Protein AF-A0AAV5TIU7-F1 (afdb_monomer_lite)

InterPro domains:
  IPR008547 Protein of unknown function DUF829, TMEM53 [PF05705] (50-123)

Foldseek 3Di:
DQDPCCCVPNDPVSVVVSVVVVVVVVVVVVVLVVVLVVCVVVPHDSLVRDVLVVQLPPPPPDLEDEEEDECQEPPPHPVVVVVSQCCCVPVVVGHYHYDYHYHAYDPCCCVVPVPSVVVSVVVVD

Structure (mmCIF, N/CA/C/O backbone):
data_AF-A0AAV5TIU7-F1
#
_entry.id   AF-A0AAV5TIU7-F1
#
loop_
_atom_site.group_PDB
_atom_site.id
_atom_site.type_symbol
_atom_site.label_atom_id
_atom_site.label_alt_id
_atom_site.label_comp_id
_atom_site.label_asym_id
_atom_site.label_entity_id
_atom_site.label_seq_id
_atom_site.pdbx_PDB_ins_code
_atom_site.Cartn_x
_atom_site.Cartn_y
_atom_site.Cartn_z
_atom_site.occupancy
_atom_site.B_iso_or_equiv
_atom_site.auth_seq_id
_atom_site.auth_comp_id
_atom_site.auth_asym_id
_atom_site.auth_atom_id
_atom_site.pdbx_PDB_model_num
ATOM 1 N N . MET A 1 1 ? 9.343 10.657 -9.318 1.00 51.00 1 MET A N 1
ATOM 2 C CA . MET A 1 1 ? 10.746 10.190 -9.417 1.00 51.00 1 MET A CA 1
ATOM 3 C C . MET A 1 1 ? 11.566 11.302 -10.056 1.00 51.00 1 MET A C 1
ATOM 5 O O . MET A 1 1 ? 11.369 11.568 -11.230 1.00 51.00 1 MET A O 1
ATOM 9 N N . TYR A 1 2 ? 12.404 12.014 -9.296 1.00 56.94 2 TYR A N 1
ATOM 10 C CA . TYR A 1 2 ? 13.297 13.015 -9.895 1.00 56.94 2 TYR A CA 1
ATOM 11 C C . TYR A 1 2 ? 14.377 12.278 -10.678 1.00 56.94 2 TYR A C 1
ATOM 13 O O . TYR A 1 2 ? 15.025 11.382 -10.131 1.00 56.94 2 TYR A O 1
ATOM 21 N N . CYS A 1 3 ? 14.548 12.608 -11.954 1.00 58.94 3 CYS A N 1
ATOM 22 C CA . CYS A 1 3 ? 15.550 11.947 -12.767 1.00 58.94 3 CYS A CA 1
ATOM 23 C C . CYS A 1 3 ? 16.928 12.394 -12.267 1.00 58.94 3 CYS A C 1
ATOM 25 O O . CYS A 1 3 ? 17.337 13.533 -12.468 1.00 58.94 3 CYS A O 1
ATOM 27 N N . ARG A 1 4 ? 17.659 11.509 -11.578 1.00 58.12 4 ARG A N 1
ATOM 28 C CA . ARG A 1 4 ? 19.022 11.784 -11.085 1.00 58.12 4 ARG A CA 1
ATOM 29 C C . ARG A 1 4 ? 19.933 12.313 -12.205 1.00 58.12 4 ARG A C 1
ATOM 31 O O . ARG A 1 4 ? 20.752 13.194 -11.969 1.00 58.12 4 ARG A O 1
ATOM 38 N N . LYS A 1 5 ? 19.693 11.856 -13.439 1.00 59.66 5 LYS A N 1
ATOM 39 C CA . LYS A 1 5 ? 20.373 12.327 -14.649 1.00 59.66 5 LYS A CA 1
ATOM 40 C C . LYS A 1 5 ? 20.099 13.802 -14.979 1.00 59.66 5 LYS A C 1
ATOM 42 O O . LYS A 1 5 ? 21.009 14.461 -15.455 1.00 59.66 5 LYS A O 1
ATOM 47 N N . GLU A 1 6 ? 18.911 14.342 -14.698 1.00 60.38 6 GLU A N 1
ATOM 48 C CA . GLU A 1 6 ? 18.597 15.767 -14.928 1.00 60.38 6 GLU A CA 1
ATOM 49 C C . GLU A 1 6 ? 19.327 16.687 -13.941 1.00 60.38 6 GLU A C 1
ATOM 51 O O . GLU A 1 6 ? 19.718 17.796 -14.292 1.00 60.38 6 GLU A O 1
ATOM 56 N N . LEU A 1 7 ? 19.565 16.223 -12.711 1.00 61.31 7 LEU A N 1
ATOM 57 C CA . LEU A 1 7 ? 20.339 16.975 -11.719 1.00 61.31 7 LEU A CA 1
ATOM 58 C C . LEU A 1 7 ? 21.845 16.944 -12.011 1.00 61.31 7 LEU A C 1
ATOM 60 O O . LEU A 1 7 ? 22.523 17.950 -11.815 1.00 61.31 7 LEU A O 1
ATOM 64 N N . GLU A 1 8 ? 22.363 15.805 -12.475 1.00 68.94 8 GLU A N 1
ATOM 65 C CA . GLU A 1 8 ? 23.796 15.608 -12.733 1.00 68.94 8 GLU A CA 1
ATOM 66 C C . GLU A 1 8 ? 24.223 16.144 -14.115 1.00 68.94 8 GLU A C 1
ATOM 68 O O . GLU A 1 8 ? 25.251 16.811 -14.220 1.00 68.94 8 GLU A O 1
ATOM 73 N N . TRP A 1 9 ? 23.404 15.950 -15.155 1.00 74.06 9 TRP A N 1
ATOM 74 C CA . TRP A 1 9 ? 23.750 16.239 -16.558 1.00 74.06 9 TRP A CA 1
ATOM 75 C C . TRP A 1 9 ? 22.796 17.216 -17.263 1.00 74.06 9 TRP A C 1
ATOM 77 O O . TRP A 1 9 ? 23.036 17.572 -18.414 1.00 74.06 9 TRP A O 1
ATOM 87 N N . GLY A 1 10 ? 21.720 17.657 -16.604 1.00 75.50 10 GLY A N 1
ATOM 88 C CA . GLY A 1 10 ? 20.772 18.620 -17.170 1.00 75.50 10 GLY A CA 1
ATOM 89 C C . GLY A 1 10 ? 21.292 20.057 -17.160 1.00 75.50 10 GLY A C 1
ATOM 90 O O . GLY A 1 10 ? 22.239 20.398 -16.438 1.00 75.50 10 GLY A O 1
ATOM 91 N N . THR A 1 11 ? 20.644 20.913 -17.953 1.00 87.25 11 THR A N 1
ATOM 92 C CA . THR A 1 11 ? 20.971 22.342 -18.032 1.00 87.25 11 THR A CA 1
ATOM 93 C C . THR A 1 11 ? 20.681 23.052 -16.707 1.00 87.25 11 THR A C 1
ATOM 95 O O . THR A 1 11 ? 19.976 22.539 -15.835 1.00 87.25 11 THR A O 1
ATOM 98 N N . PHE A 1 12 ? 21.189 24.276 -16.541 1.00 85.06 12 PHE A N 1
ATOM 99 C CA . PHE A 1 12 ? 20.882 25.098 -15.366 1.00 85.06 12 PHE A CA 1
ATOM 100 C C . PHE A 1 12 ? 19.365 25.266 -15.144 1.00 85.06 12 PHE A C 1
ATOM 102 O O . PHE A 1 12 ? 18.888 25.167 -14.013 1.00 85.06 12 PHE A O 1
ATOM 109 N N . ILE A 1 13 ? 18.596 25.432 -16.226 1.00 86.62 13 ILE A N 1
ATOM 110 C CA . ILE A 1 13 ? 17.132 25.554 -16.174 1.00 86.62 13 ILE A CA 1
ATOM 111 C C . ILE A 1 13 ? 16.481 24.239 -15.718 1.00 86.62 13 ILE A C 1
ATOM 113 O O . ILE A 1 13 ? 15.561 24.274 -14.899 1.00 86.62 13 ILE A O 1
ATOM 117 N N . ASP A 1 14 ? 16.966 23.085 -16.184 1.00 81.25 14 ASP A N 1
ATOM 118 C CA . ASP A 1 14 ? 16.435 21.776 -15.773 1.00 81.25 14 ASP A CA 1
ATOM 119 C C . ASP A 1 14 ? 16.640 21.543 -14.274 1.00 81.25 14 ASP A C 1
ATOM 121 O O . ASP A 1 14 ? 15.720 21.132 -13.565 1.00 81.25 14 ASP A O 1
ATOM 125 N N . ARG A 1 15 ? 17.817 21.911 -13.755 1.00 83.19 15 ARG A N 1
ATOM 126 C CA . ARG A 1 15 ? 18.122 21.829 -12.320 1.00 83.19 15 ARG A CA 1
ATOM 127 C C . ARG A 1 15 ? 17.198 22.723 -11.490 1.00 83.19 15 ARG A C 1
ATOM 129 O O . ARG A 1 15 ? 16.674 22.261 -10.476 1.00 83.19 15 ARG A O 1
ATOM 136 N N . ILE A 1 16 ? 16.943 23.962 -11.932 1.00 85.88 16 ILE A N 1
ATOM 137 C CA . ILE A 1 16 ? 15.980 24.867 -11.276 1.00 85.88 16 ILE A CA 1
ATOM 138 C C . ILE A 1 16 ? 14.579 24.255 -11.265 1.00 85.88 16 ILE A C 1
ATOM 140 O O . ILE A 1 16 ? 13.930 24.250 -10.221 1.00 85.88 16 ILE A O 1
ATOM 144 N N . ARG A 1 17 ? 14.109 23.703 -12.391 1.00 83.38 17 ARG A N 1
ATOM 145 C CA . ARG A 1 17 ? 12.782 23.069 -12.475 1.00 83.38 17 ARG A CA 1
ATOM 146 C C . ARG A 1 17 ? 12.651 21.885 -11.522 1.00 83.38 17 ARG A C 1
ATOM 148 O O . ARG A 1 17 ? 11.631 21.765 -10.844 1.00 83.38 17 ARG A O 1
ATOM 155 N N . VAL A 1 18 ? 13.676 21.034 -11.438 1.00 85.75 18 VAL A N 1
ATOM 156 C CA . VAL A 1 18 ? 13.688 19.897 -10.506 1.00 85.75 18 VAL A CA 1
ATOM 157 C C . VAL A 1 18 ? 13.631 20.376 -9.055 1.00 85.75 18 VAL A C 1
ATOM 159 O O . VAL A 1 18 ? 12.862 19.827 -8.267 1.00 85.75 18 VAL A O 1
ATOM 162 N N . LEU A 1 19 ? 14.408 21.402 -8.694 1.00 85.50 19 LEU A N 1
ATOM 163 C CA . LEU A 1 19 ? 14.390 21.973 -7.345 1.00 85.50 19 LEU A CA 1
ATOM 164 C C . LEU A 1 19 ? 13.044 22.627 -7.016 1.00 85.50 19 LEU A C 1
ATOM 166 O O . LEU A 1 19 ? 12.492 22.357 -5.956 1.00 85.50 19 LEU A O 1
ATOM 170 N N . ALA A 1 20 ? 12.478 23.414 -7.932 1.00 86.69 20 ALA A N 1
ATOM 171 C CA . ALA A 1 20 ? 11.168 24.032 -7.745 1.00 86.69 20 ALA A CA 1
ATOM 172 C C . ALA A 1 20 ? 10.075 22.977 -7.521 1.00 86.69 20 ALA A C 1
ATOM 174 O O . ALA A 1 20 ? 9.284 23.101 -6.589 1.00 86.69 20 ALA A O 1
ATOM 175 N N . ARG A 1 21 ? 10.074 21.896 -8.315 1.00 85.31 21 ARG A N 1
ATOM 176 C CA . ARG A 1 21 ? 9.134 20.784 -8.127 1.00 85.31 21 ARG A CA 1
ATOM 177 C C . ARG A 1 21 ? 9.331 20.092 -6.775 1.00 85.31 21 ARG A C 1
ATOM 179 O O . ARG A 1 21 ? 8.348 19.848 -6.093 1.00 85.31 21 ARG A O 1
ATOM 186 N N . LYS A 1 22 ? 10.578 19.848 -6.351 1.00 85.12 22 LYS A N 1
ATOM 187 C CA . LYS A 1 22 ? 10.876 19.314 -5.007 1.00 85.12 22 LYS A CA 1
ATOM 188 C C . LYS A 1 22 ? 10.302 20.180 -3.896 1.00 85.12 22 LYS A C 1
ATOM 190 O O . LYS A 1 22 ? 9.738 19.643 -2.949 1.00 85.12 22 LYS A O 1
ATOM 195 N N . THR A 1 23 ? 10.457 21.496 -4.004 1.00 88.94 23 THR A N 1
ATOM 196 C CA . THR A 1 23 ? 9.925 22.429 -3.011 1.00 88.94 23 THR A CA 1
ATOM 197 C C . THR A 1 23 ? 8.404 22.373 -2.973 1.00 88.94 23 THR A C 1
ATOM 199 O O . THR A 1 23 ? 7.849 22.264 -1.889 1.00 88.94 23 THR A O 1
ATOM 202 N N . VAL A 1 24 ? 7.738 22.379 -4.133 1.00 89.75 24 VAL A N 1
ATOM 203 C CA . VAL A 1 24 ? 6.273 22.255 -4.210 1.00 89.75 24 VAL A CA 1
ATOM 204 C C . VAL A 1 24 ? 5.802 20.942 -3.585 1.00 89.75 24 VAL A C 1
ATOM 206 O O . VAL A 1 24 ? 4.952 20.976 -2.702 1.00 89.75 24 VAL A O 1
ATOM 209 N N . ASP A 1 25 ? 6.398 19.811 -3.969 1.00 86.56 25 ASP A N 1
ATOM 210 C CA . ASP A 1 25 ? 6.023 18.492 -3.446 1.00 86.56 25 ASP A CA 1
ATOM 211 C C . ASP A 1 25 ? 6.214 18.421 -1.917 1.00 86.56 25 ASP A C 1
ATOM 213 O O . ASP A 1 25 ? 5.351 17.917 -1.197 1.00 86.56 25 ASP A O 1
ATOM 217 N N . LEU A 1 26 ? 7.319 18.973 -1.398 1.00 89.50 26 LEU A N 1
ATOM 218 C CA . LEU A 1 26 ? 7.578 19.041 0.041 1.00 89.50 26 LEU A CA 1
ATOM 219 C C . LE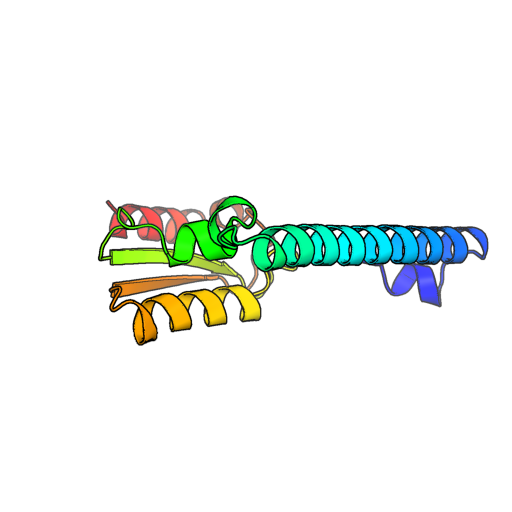U A 1 26 ? 6.568 19.945 0.760 1.00 89.50 26 LEU A C 1
ATOM 221 O O . LEU A 1 26 ? 6.047 19.564 1.805 1.00 89.50 26 LEU A O 1
ATOM 225 N N . SER A 1 27 ? 6.279 21.129 0.217 1.00 91.62 27 SER A N 1
ATOM 226 C CA . SER A 1 27 ? 5.294 22.051 0.789 1.00 91.62 27 SER A CA 1
ATOM 227 C C . SER A 1 27 ? 3.893 21.439 0.822 1.00 91.62 27 SER A C 1
ATOM 229 O O . SER A 1 27 ? 3.199 21.590 1.827 1.00 91.62 27 SER A O 1
ATOM 231 N N . SER A 1 28 ? 3.498 20.706 -0.222 1.00 89.81 28 SER A N 1
ATOM 232 C CA . SER A 1 28 ? 2.239 19.956 -0.254 1.00 89.81 28 SER A CA 1
ATOM 233 C C . SER A 1 28 ? 2.193 18.879 0.828 1.00 89.81 28 SER A C 1
ATOM 235 O O . SER A 1 28 ? 1.232 18.839 1.592 1.00 89.81 28 SER A O 1
ATOM 237 N N . ALA A 1 29 ? 3.250 18.072 0.970 1.00 88.31 29 ALA A N 1
ATOM 238 C CA . ALA A 1 29 ? 3.316 17.045 2.011 1.00 88.31 29 ALA A CA 1
ATOM 239 C C . ALA A 1 29 ? 3.227 17.643 3.428 1.00 88.31 29 ALA A C 1
ATOM 241 O O . ALA A 1 29 ? 2.513 17.126 4.285 1.00 88.31 29 ALA A O 1
ATOM 242 N N . VAL A 1 30 ? 3.908 18.768 3.677 1.00 93.06 30 VAL A N 1
ATOM 243 C CA . VAL A 1 30 ? 3.827 19.478 4.964 1.00 93.06 30 VAL A CA 1
ATOM 244 C C . VAL A 1 30 ? 2.417 20.01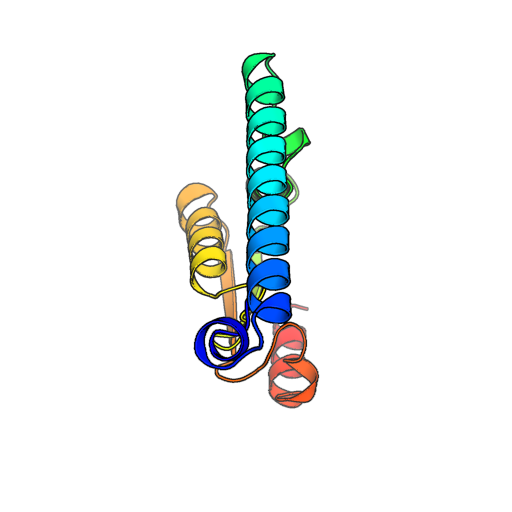7 5.209 1.00 93.06 30 VAL A C 1
ATOM 246 O O . VAL A 1 30 ? 1.905 19.889 6.318 1.00 93.06 30 VAL A O 1
ATOM 249 N N . MET A 1 31 ? 1.765 20.581 4.190 1.00 93.88 31 MET A N 1
ATOM 250 C CA . MET A 1 31 ? 0.386 21.060 4.303 1.00 93.88 31 MET A CA 1
ATOM 251 C C . MET A 1 31 ? -0.584 19.923 4.641 1.00 93.88 31 MET A C 1
ATOM 253 O O . MET A 1 31 ? -1.393 20.067 5.553 1.00 93.88 31 MET A O 1
ATOM 257 N N . GLU A 1 32 ? -0.468 18.772 3.976 1.00 90.81 32 GLU A N 1
ATOM 258 C CA . GLU A 1 32 ? -1.271 17.586 4.289 1.00 90.81 32 GLU A CA 1
ATOM 259 C C . GLU A 1 32 ? -1.046 17.103 5.727 1.00 90.81 32 GLU A C 1
ATOM 261 O O . GLU A 1 32 ? -2.010 16.802 6.433 1.00 90.81 32 GLU A O 1
ATOM 266 N N . MET A 1 33 ? 0.206 17.082 6.198 1.00 91.56 33 MET A N 1
ATOM 267 C CA . MET A 1 33 ? 0.515 16.747 7.591 1.00 91.56 33 MET A CA 1
ATOM 268 C C . MET A 1 33 ? -0.100 17.747 8.576 1.00 91.56 33 MET A C 1
ATOM 270 O O . MET A 1 33 ? -0.617 17.335 9.613 1.00 91.56 33 MET A O 1
ATOM 274 N N . MET A 1 34 ? -0.081 19.047 8.264 1.00 94.94 34 MET A N 1
ATOM 275 C CA . MET A 1 34 ? -0.710 20.070 9.103 1.00 94.94 34 MET A CA 1
ATOM 276 C C . MET A 1 34 ? -2.230 19.915 9.143 1.00 94.94 34 MET A C 1
ATOM 278 O O . MET A 1 34 ? -2.804 19.972 10.226 1.00 94.94 34 MET A O 1
ATOM 282 N N . ILE A 1 35 ? -2.881 19.662 8.003 1.00 93.88 35 ILE A N 1
ATOM 283 C CA . ILE A 1 35 ? -4.325 19.382 7.946 1.00 93.88 35 ILE A CA 1
ATOM 284 C C . ILE A 1 35 ? -4.657 18.174 8.823 1.00 93.88 35 ILE A C 1
ATOM 286 O O . ILE A 1 35 ? -5.584 18.233 9.633 1.00 93.88 35 ILE A O 1
ATOM 290 N N . GLN A 1 36 ? -3.858 17.107 8.719 1.00 94.56 36 GLN A N 1
ATOM 291 C CA . GLN A 1 36 ? -4.022 15.923 9.557 1.00 94.56 36 GLN A CA 1
ATOM 292 C C . GLN A 1 36 ? -3.868 16.238 11.044 1.00 94.56 36 GLN A C 1
ATOM 294 O O . GLN A 1 36 ? -4.707 15.844 11.854 1.00 94.56 36 GLN A O 1
ATOM 299 N N . TRP A 1 37 ? -2.844 17.004 11.406 1.00 94.38 37 TRP A N 1
ATOM 300 C CA . TRP A 1 37 ? -2.595 17.401 12.786 1.00 94.38 37 TRP A CA 1
ATOM 301 C C . TRP A 1 37 ? -3.700 18.300 13.362 1.00 94.38 37 TRP A C 1
ATOM 303 O O . TRP A 1 37 ? -4.145 18.081 14.490 1.00 94.38 37 TRP A O 1
ATOM 313 N N . VAL A 1 38 ? -4.194 19.280 12.600 1.00 96.31 38 VAL A N 1
ATOM 314 C CA . VAL A 1 38 ? -5.298 20.157 13.027 1.00 96.31 38 VAL A CA 1
ATOM 315 C C . VAL A 1 38 ? -6.579 19.349 13.235 1.00 96.31 38 VAL A C 1
ATOM 317 O O . VAL A 1 38 ? -7.255 19.506 14.250 1.00 96.31 38 VAL A O 1
ATOM 320 N N . HIS A 1 39 ? -6.900 18.440 12.314 1.00 95.38 39 HIS A N 1
ATOM 321 C CA . HIS A 1 39 ? -8.093 17.605 12.436 1.00 95.38 39 HIS A CA 1
ATOM 322 C C . HIS A 1 39 ? -8.047 16.717 13.688 1.00 95.38 39 HIS A C 1
ATOM 324 O O . HIS A 1 39 ? -9.008 16.669 14.450 1.00 95.38 39 HIS A O 1
ATOM 330 N N . ILE A 1 40 ? -6.906 16.078 13.955 1.00 95.62 40 ILE A N 1
ATOM 331 C CA . ILE A 1 40 ? -6.733 15.232 15.144 1.00 95.62 40 ILE A CA 1
ATOM 332 C C . ILE A 1 40 ? -6.746 16.069 16.429 1.00 95.62 40 ILE A C 1
ATOM 334 O O . ILE A 1 40 ? -7.385 15.690 17.408 1.00 95.62 40 ILE A O 1
ATOM 338 N N . SER A 1 41 ? -6.072 17.223 16.444 1.00 96.12 41 SER A N 1
ATOM 339 C CA . SER A 1 41 ? -5.999 18.083 17.638 1.00 96.12 41 SER A CA 1
ATOM 340 C C . SER A 1 41 ? -7.338 18.727 18.008 1.00 96.12 41 SER A C 1
ATOM 342 O O . SER A 1 41 ? -7.541 19.090 19.164 1.00 96.12 41 SER A O 1
ATOM 344 N N . THR A 1 42 ? -8.276 18.805 17.062 1.00 96.44 42 THR A N 1
ATOM 345 C CA . THR A 1 42 ? -9.659 19.256 17.289 1.00 96.44 42 THR A CA 1
ATOM 346 C C . THR A 1 42 ? -10.627 18.112 17.619 1.00 96.44 42 THR A C 1
ATOM 348 O O . THR A 1 42 ? -11.832 18.333 17.715 1.00 96.44 42 THR A O 1
ATOM 351 N N . GLY A 1 43 ? -10.110 16.898 17.851 1.00 95.06 43 GLY A N 1
ATOM 352 C CA . GLY A 1 43 ? -10.886 15.727 18.270 1.00 95.06 43 GLY A CA 1
ATOM 353 C C . GLY A 1 43 ? -11.406 14.852 17.127 1.00 95.06 43 GLY A C 1
ATOM 354 O O . GLY A 1 43 ? -12.116 13.882 17.387 1.00 95.06 43 GLY A O 1
ATOM 355 N N . GLY A 1 44 ? -11.058 15.165 15.876 1.00 93.75 44 GLY A N 1
ATOM 356 C CA . GLY A 1 44 ? -11.355 14.323 14.722 1.00 93.75 44 GLY A CA 1
ATOM 357 C C . GLY A 1 44 ? -10.516 13.043 14.697 1.00 93.75 44 GLY A C 1
ATOM 358 O O . GLY A 1 44 ? -9.461 12.948 15.334 1.00 93.75 44 GLY A O 1
ATOM 359 N N . ARG A 1 45 ? -10.966 12.030 13.951 1.00 91.12 45 ARG A N 1
ATOM 360 C CA . ARG A 1 45 ? -10.210 10.783 13.788 1.00 91.12 45 ARG A CA 1
ATOM 361 C C . ARG A 1 45 ? -9.353 10.877 12.536 1.00 91.12 45 ARG A C 1
ATOM 363 O O . ARG A 1 45 ? -9.819 11.256 11.472 1.00 91.12 45 ARG A O 1
ATOM 370 N N . ILE A 1 46 ? -8.101 10.431 12.617 1.00 90.44 46 ILE A N 1
ATOM 371 C CA . ILE A 1 46 ? -7.207 10.405 11.446 1.00 90.44 46 ILE A CA 1
ATOM 372 C C . ILE A 1 46 ? -7.787 9.595 10.268 1.00 90.44 46 ILE A C 1
ATOM 374 O O . ILE A 1 46 ? -7.536 9.920 9.109 1.00 90.44 46 ILE A O 1
ATOM 378 N N . SER A 1 47 ? -8.616 8.587 10.560 1.00 90.50 47 SER A N 1
ATOM 379 C CA . SER A 1 47 ? -9.354 7.787 9.579 1.00 90.50 47 SER A CA 1
ATOM 380 C C . SER A 1 47 ? -10.338 8.589 8.725 1.00 90.50 47 SER A C 1
ATOM 382 O O . SER A 1 47 ? -10.710 8.122 7.657 1.00 90.50 47 SER A O 1
ATOM 384 N N . ASP A 1 48 ? -10.766 9.772 9.163 1.00 89.00 48 ASP A N 1
ATOM 385 C CA . ASP A 1 48 ? -11.795 10.553 8.465 1.00 89.00 48 ASP A CA 1
ATOM 386 C C . ASP A 1 48 ? -11.212 11.350 7.288 1.00 89.00 48 ASP A C 1
ATOM 388 O O . ASP A 1 48 ? -11.937 11.797 6.403 1.00 89.00 48 ASP A O 1
ATOM 392 N N . ILE A 1 49 ? -9.888 11.520 7.268 1.00 90.25 49 ILE A N 1
ATOM 393 C CA . ILE A 1 49 ? -9.176 12.369 6.303 1.00 90.25 49 ILE A CA 1
ATOM 394 C C . ILE A 1 49 ? -7.971 11.683 5.655 1.00 90.25 49 ILE A C 1
ATOM 396 O O . ILE A 1 49 ? -7.426 12.195 4.680 1.00 90.25 49 ILE A O 1
ATOM 400 N N . ASN A 1 50 ? -7.527 10.542 6.189 1.00 89.44 50 ASN A N 1
ATOM 401 C CA . ASN A 1 50 ? -6.401 9.792 5.655 1.00 89.44 50 ASN A CA 1
ATOM 402 C C . ASN A 1 50 ? -6.838 8.369 5.295 1.00 89.44 50 ASN A C 1
ATOM 404 O O . ASN A 1 50 ? -7.101 7.540 6.167 1.00 89.44 50 ASN A O 1
ATOM 408 N N . THR A 1 51 ? -6.844 8.075 3.993 1.00 84.81 51 THR A N 1
ATOM 409 C CA . THR A 1 51 ? -7.274 6.788 3.432 1.00 84.81 51 THR A CA 1
ATOM 410 C C . THR A 1 51 ? -6.507 5.596 4.006 1.00 84.81 51 THR A C 1
ATOM 412 O O . THR A 1 51 ? -7.085 4.529 4.184 1.00 84.81 51 THR A O 1
ATOM 415 N N . TYR A 1 52 ? -5.224 5.756 4.343 1.00 85.44 52 TYR A N 1
ATOM 416 C CA . TYR A 1 52 ? -4.430 4.686 4.956 1.00 85.44 52 TYR A CA 1
ATOM 417 C C . TYR A 1 52 ? -5.047 4.231 6.285 1.00 85.44 52 TYR A C 1
ATOM 419 O O . TYR A 1 52 ? -5.270 3.040 6.504 1.00 85.44 52 TYR A O 1
ATOM 427 N N . TYR A 1 53 ? -5.371 5.192 7.151 1.00 86.81 53 TYR A N 1
ATOM 428 C CA . TYR A 1 53 ? -5.977 4.920 8.453 1.00 86.81 53 TYR A CA 1
ATOM 429 C C . TYR A 1 53 ? -7.455 4.561 8.336 1.00 86.81 53 TYR A C 1
ATOM 431 O O . TYR A 1 53 ? -7.928 3.710 9.084 1.00 86.81 53 TYR A O 1
ATOM 439 N N . TYR A 1 54 ? -8.164 5.148 7.366 1.00 88.75 54 TYR A N 1
ATOM 440 C CA . TYR A 1 54 ? -9.529 4.755 7.031 1.00 88.75 54 TYR A CA 1
ATOM 441 C C . TYR A 1 54 ? -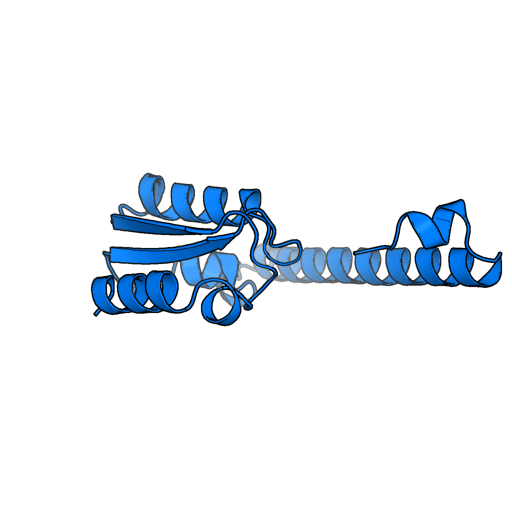9.613 3.257 6.758 1.00 88.75 54 TYR A C 1
ATOM 443 O O . TYR A 1 54 ? -10.422 2.570 7.374 1.00 88.75 54 TYR A O 1
ATOM 451 N N . VAL A 1 55 ? -8.752 2.750 5.867 1.00 86.44 55 VAL A N 1
ATOM 452 C CA . VAL A 1 55 ? -8.753 1.335 5.503 1.00 86.44 55 VAL A CA 1
ATOM 453 C C . VAL A 1 55 ? -8.363 0.492 6.711 1.00 86.44 55 VAL A C 1
ATOM 455 O O . VAL A 1 55 ? -9.126 -0.394 7.056 1.00 86.44 55 VAL A O 1
ATOM 458 N N . ILE A 1 56 ? -7.255 0.780 7.407 1.00 85.88 56 ILE A N 1
ATOM 459 C CA . ILE A 1 56 ? -6.802 -0.035 8.559 1.00 85.88 56 ILE A CA 1
ATOM 460 C C . ILE A 1 56 ? -7.877 -0.221 9.628 1.00 85.88 56 ILE A C 1
ATOM 462 O O . ILE A 1 56 ? -7.997 -1.308 10.199 1.00 85.88 56 ILE A O 1
ATOM 466 N N . ASP A 1 57 ? -8.634 0.834 9.911 1.00 81.44 57 ASP A N 1
ATOM 467 C CA . ASP A 1 57 ? -9.640 0.830 10.967 1.00 81.44 57 ASP A CA 1
ATOM 468 C C . ASP A 1 57 ? -11.047 0.502 10.447 1.00 81.44 57 ASP A C 1
ATOM 470 O O . ASP A 1 57 ? -12.010 0.548 11.218 1.00 81.44 57 ASP A O 1
ATOM 474 N N . HIS A 1 58 ? -11.197 0.160 9.160 1.00 84.56 58 HIS A N 1
ATOM 475 C CA . HIS A 1 58 ? -12.511 -0.036 8.566 1.00 84.56 58 HIS A CA 1
ATOM 476 C C . HIS A 1 58 ? -13.190 -1.298 9.127 1.00 84.56 58 HIS A C 1
ATOM 478 O O . HIS A 1 58 ? -12.701 -2.415 8.915 1.00 84.56 58 HIS A O 1
ATOM 484 N N . PRO A 1 59 ? -14.361 -1.177 9.780 1.00 82.00 59 PRO A N 1
ATOM 485 C CA . PRO A 1 59 ? -15.005 -2.307 10.448 1.00 82.00 59 PRO A CA 1
ATOM 486 C C . PRO A 1 59 ? -15.490 -3.381 9.468 1.00 82.00 59 PRO A C 1
ATOM 488 O O . PRO A 1 59 ? -15.600 -4.545 9.839 1.00 82.00 59 PRO A O 1
ATOM 491 N N . GLN A 1 60 ? -15.754 -3.007 8.213 1.00 86.31 60 GLN A N 1
ATOM 492 C CA . GLN A 1 60 ? -16.239 -3.925 7.176 1.00 86.31 60 GLN A CA 1
ATOM 493 C C . GLN A 1 60 ? -15.122 -4.511 6.303 1.00 86.31 60 GLN A C 1
ATOM 495 O O . GLN A 1 60 ? -15.419 -5.148 5.296 1.00 86.31 60 GLN A O 1
ATOM 500 N N . LEU A 1 61 ? -13.843 -4.287 6.633 1.00 85.00 61 LEU A N 1
ATOM 501 C CA . LEU A 1 61 ? -12.770 -4.973 5.913 1.00 85.00 61 LEU A CA 1
ATOM 502 C C . LEU A 1 61 ? -12.965 -6.492 6.032 1.00 85.00 61 LEU A C 1
ATOM 504 O O . LEU A 1 61 ? -13.076 -6.983 7.165 1.00 85.00 61 LEU A O 1
ATOM 508 N N . PRO A 1 62 ? -12.931 -7.241 4.916 1.00 87.62 62 PRO A N 1
ATOM 509 C CA . PRO A 1 62 ? -12.941 -8.697 4.945 1.00 87.62 62 PRO A CA 1
ATOM 510 C C . PRO A 1 62 ? -11.899 -9.265 5.913 1.00 87.62 62 PRO A C 1
ATOM 512 O O . PRO A 1 62 ? -10.885 -8.628 6.213 1.00 87.62 62 PRO A O 1
ATOM 515 N N . HIS A 1 63 ? -12.166 -10.454 6.456 1.00 87.94 63 HIS A N 1
ATOM 516 C CA . HIS A 1 63 ? -11.196 -11.123 7.324 1.00 87.94 63 HIS A CA 1
ATOM 517 C C . HIS A 1 63 ? -9.951 -11.551 6.543 1.00 87.94 63 HIS A C 1
ATOM 519 O O . HIS A 1 63 ? -8.850 -11.414 7.065 1.00 87.94 63 HIS A O 1
ATOM 525 N N . ARG A 1 64 ? -10.135 -11.988 5.292 1.00 89.38 64 ARG A N 1
ATOM 526 C CA . ARG A 1 64 ? -9.064 -12.360 4.371 1.00 89.38 64 ARG A CA 1
ATOM 527 C C . ARG A 1 64 ? -8.857 -11.281 3.315 1.00 89.38 64 ARG A C 1
ATOM 529 O O . ARG A 1 64 ? -9.818 -10.851 2.679 1.00 89.38 64 ARG A O 1
ATOM 536 N N . LEU A 1 65 ? -7.615 -10.847 3.138 1.00 88.75 65 LEU A N 1
ATOM 537 C CA . LEU A 1 65 ? -7.225 -9.798 2.200 1.00 88.75 65 LEU A CA 1
ATOM 538 C C . LEU A 1 65 ? -6.036 -10.264 1.366 1.00 88.75 65 LEU A C 1
ATOM 540 O O . LEU A 1 65 ? -5.072 -10.803 1.905 1.00 88.75 65 LEU A O 1
ATOM 544 N N . THR A 1 66 ? -6.072 -9.984 0.067 1.00 88.25 66 THR A N 1
ATOM 545 C CA . THR A 1 66 ? -4.983 -10.335 -0.848 1.00 88.25 66 THR A CA 1
ATOM 546 C C . THR A 1 66 ? -4.373 -9.080 -1.449 1.00 88.25 66 THR A C 1
ATOM 548 O O . THR A 1 66 ? -5.079 -8.235 -1.997 1.00 88.25 66 THR A O 1
ATOM 551 N N . PHE A 1 67 ? -3.052 -8.955 -1.360 1.00 87.56 67 PHE A N 1
ATOM 552 C CA . PHE A 1 67 ? -2.306 -7.817 -1.887 1.00 87.56 67 PHE A CA 1
ATOM 553 C C . PHE A 1 67 ? -1.543 -8.207 -3.140 1.00 87.56 67 PHE A C 1
ATOM 555 O O . PHE A 1 67 ? -0.908 -9.255 -3.198 1.00 87.56 67 PHE A O 1
ATOM 562 N N . ILE A 1 68 ? -1.541 -7.317 -4.125 1.00 86.69 68 ILE A N 1
ATOM 563 C CA . ILE A 1 68 ? -0.691 -7.436 -5.303 1.00 86.69 68 ILE A CA 1
ATOM 564 C C . ILE A 1 68 ? 0.289 -6.274 -5.280 1.00 86.69 68 ILE A C 1
ATOM 566 O O . ILE A 1 68 ? -0.123 -5.118 -5.232 1.00 86.69 68 ILE A O 1
ATOM 570 N N . TYR A 1 69 ? 1.584 -6.570 -5.306 1.00 88.38 69 TYR A N 1
ATOM 571 C CA . TYR A 1 69 ? 2.613 -5.538 -5.386 1.00 88.38 69 TYR A CA 1
ATOM 572 C C . TYR A 1 69 ? 3.850 -6.041 -6.121 1.00 88.38 69 TYR A C 1
ATOM 574 O O . TYR A 1 69 ? 4.058 -7.245 -6.303 1.00 88.38 69 TYR A O 1
ATOM 582 N N . SER A 1 70 ? 4.696 -5.101 -6.545 1.00 87.75 70 SER A N 1
ATOM 583 C CA . SER A 1 70 ? 5.959 -5.417 -7.197 1.00 87.75 70 SER A CA 1
ATOM 584 C C . SER A 1 70 ? 7.143 -4.693 -6.590 1.00 87.75 70 SER A C 1
ATOM 586 O O . SER A 1 70 ? 7.063 -3.518 -6.243 1.00 87.75 70 SER A O 1
ATOM 588 N N . LYS A 1 71 ? 8.283 -5.382 -6.552 1.00 87.19 71 LYS A N 1
ATOM 589 C CA . LYS A 1 71 ? 9.569 -4.800 -6.163 1.00 87.19 71 LYS A CA 1
ATOM 590 C C . LYS A 1 71 ? 10.031 -3.682 -7.104 1.00 87.19 71 LYS A C 1
ATOM 592 O O . LYS A 1 71 ? 10.706 -2.755 -6.661 1.00 87.19 71 LYS A O 1
ATOM 597 N N . ALA A 1 72 ? 9.665 -3.759 -8.384 1.00 87.62 72 ALA A N 1
ATOM 598 C CA . ALA A 1 72 ? 9.977 -2.738 -9.383 1.00 87.62 72 ALA A CA 1
ATOM 599 C C . ALA A 1 72 ? 8.978 -1.565 -9.392 1.00 87.62 72 ALA A C 1
ATOM 601 O O . ALA A 1 72 ? 9.163 -0.609 -10.150 1.00 87.62 72 ALA A O 1
ATOM 602 N N . ASP A 1 73 ? 7.943 -1.596 -8.544 1.00 85.69 73 ASP A N 1
ATOM 603 C CA . ASP A 1 73 ? 7.010 -0.485 -8.410 1.00 85.69 73 ASP A CA 1
ATOM 604 C C . ASP A 1 73 ? 7.662 0.677 -7.643 1.00 85.69 73 ASP A C 1
ATOM 606 O O . ASP A 1 73 ? 7.915 0.629 -6.436 1.00 85.69 73 ASP A O 1
ATOM 610 N N . VAL A 1 74 ? 7.957 1.752 -8.373 1.00 84.12 74 VAL A N 1
ATOM 611 C CA . VAL A 1 74 ? 8.550 2.971 -7.812 1.00 84.12 74 VAL A CA 1
ATOM 612 C C . VAL A 1 74 ? 7.514 3.938 -7.235 1.00 84.12 74 VAL A C 1
ATOM 614 O O . VAL A 1 74 ? 7.915 4.846 -6.502 1.00 84.12 74 VAL A O 1
ATOM 617 N N . MET A 1 75 ? 6.229 3.757 -7.562 1.00 81.94 75 MET A N 1
ATOM 618 C CA . MET A 1 75 ? 5.110 4.579 -7.090 1.00 81.94 75 MET A CA 1
ATOM 619 C C . MET A 1 75 ? 4.584 4.032 -5.760 1.00 81.94 75 MET A C 1
ATOM 621 O O . MET A 1 75 ? 4.570 4.748 -4.762 1.00 81.94 75 MET A O 1
ATOM 625 N N . CYS A 1 76 ? 4.258 2.740 -5.718 1.00 81.12 76 CYS A N 1
ATOM 626 C CA . CYS A 1 76 ? 3.815 2.017 -4.527 1.00 81.12 76 CYS A CA 1
ATOM 627 C C . CYS A 1 76 ? 4.891 1.022 -4.091 1.00 81.12 76 CYS A C 1
ATOM 629 O O . CYS A 1 76 ? 4.781 -0.186 -4.293 1.00 81.12 76 CYS A O 1
ATOM 631 N N . ARG A 1 77 ? 5.966 1.554 -3.500 1.00 85.12 77 ARG A N 1
ATOM 632 C CA . ARG A 1 77 ? 7.129 0.754 -3.097 1.00 85.12 77 ARG A CA 1
ATOM 633 C C . ARG A 1 77 ? 6.741 -0.388 -2.158 1.00 85.12 77 ARG A C 1
ATOM 635 O O . ARG A 1 77 ? 5.909 -0.228 -1.270 1.00 85.12 77 ARG A O 1
ATOM 642 N N . GLU A 1 78 ? 7.461 -1.500 -2.283 1.00 85.50 78 GLU A N 1
ATOM 643 C CA . GLU A 1 78 ? 7.255 -2.708 -1.476 1.00 85.50 78 GLU A CA 1
ATOM 644 C C . GLU A 1 78 ? 7.298 -2.441 0.037 1.00 85.50 78 GLU A C 1
ATOM 646 O O . GLU A 1 78 ? 6.489 -2.984 0.781 1.00 85.50 78 GLU A O 1
ATOM 651 N N . ALA A 1 79 ? 8.230 -1.609 0.516 1.00 87.06 79 ALA A N 1
ATOM 652 C CA . ALA A 1 79 ? 8.424 -1.408 1.953 1.00 87.06 79 ALA A CA 1
ATOM 653 C C . ALA A 1 79 ? 7.173 -0.844 2.671 1.00 87.06 79 ALA A C 1
ATOM 655 O O . ALA A 1 79 ? 6.749 -1.468 3.646 1.00 87.06 79 ALA A O 1
ATOM 656 N N . PRO A 1 80 ? 6.541 0.255 2.203 1.00 85.38 80 PRO A N 1
ATOM 657 C CA . PRO A 1 80 ? 5.240 0.701 2.710 1.00 85.38 80 PRO A CA 1
ATOM 658 C C . PRO A 1 80 ? 4.135 -0.361 2.629 1.00 85.38 80 PRO A C 1
ATOM 660 O O . PRO A 1 80 ? 3.438 -0.583 3.616 1.00 85.38 80 PRO A O 1
ATOM 663 N N . SER A 1 81 ? 4.001 -1.055 1.494 1.00 86.81 81 SER A N 1
ATOM 664 C CA . SER A 1 81 ? 2.974 -2.092 1.300 1.00 86.81 81 SER A CA 1
ATOM 665 C C . SER A 1 81 ? 3.144 -3.260 2.274 1.00 86.81 81 SER A C 1
ATOM 667 O O . SER A 1 81 ? 2.178 -3.752 2.850 1.00 86.81 81 SER A O 1
ATOM 669 N N . ARG A 1 82 ? 4.390 -3.672 2.521 1.00 87.50 82 ARG A N 1
ATOM 670 C CA . ARG A 1 82 ? 4.729 -4.715 3.491 1.00 87.50 82 ARG A CA 1
ATOM 671 C C . ARG A 1 82 ? 4.454 -4.273 4.927 1.00 87.50 82 ARG A C 1
ATOM 673 O O . ARG A 1 82 ? 3.939 -5.069 5.703 1.00 87.50 82 ARG A O 1
ATOM 680 N N . ALA A 1 83 ? 4.758 -3.023 5.277 1.00 89.19 83 ALA A N 1
ATOM 681 C CA . ALA A 1 83 ? 4.435 -2.484 6.599 1.00 89.19 83 ALA A CA 1
ATOM 682 C C . ALA A 1 83 ? 2.915 -2.449 6.838 1.00 89.19 83 ALA A C 1
ATOM 684 O O . ALA A 1 83 ? 2.450 -2.815 7.916 1.00 89.19 83 ALA A O 1
ATOM 685 N N . PHE A 1 84 ? 2.140 -2.080 5.814 1.00 88.62 84 PHE A N 1
ATOM 686 C CA . PHE A 1 84 ? 0.679 -2.127 5.854 1.00 88.62 84 PHE A CA 1
ATOM 687 C C . PHE A 1 84 ? 0.152 -3.551 6.053 1.00 88.62 84 PHE A C 1
ATOM 689 O O . PHE A 1 84 ? -0.670 -3.795 6.935 1.00 88.62 84 PHE A O 1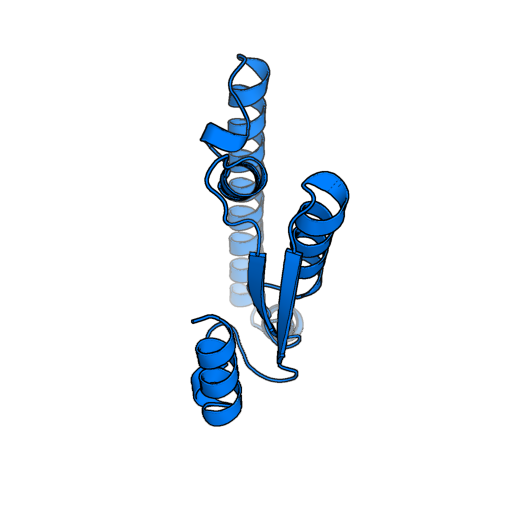
ATOM 696 N N . HIS A 1 85 ? 0.676 -4.500 5.275 1.00 89.50 85 HIS A N 1
ATOM 697 C CA . HIS A 1 85 ? 0.333 -5.915 5.380 1.00 89.50 85 HIS A CA 1
ATOM 698 C C . HIS A 1 85 ? 0.595 -6.444 6.798 1.00 89.50 85 HIS A C 1
ATOM 700 O O . HIS A 1 85 ? -0.291 -7.040 7.408 1.00 89.50 85 HIS A O 1
ATOM 706 N N . GLN A 1 86 ? 1.788 -6.189 7.344 1.00 90.19 86 GLN A N 1
ATOM 707 C CA . GLN A 1 86 ? 2.159 -6.601 8.702 1.00 90.19 86 GLN A CA 1
ATOM 708 C C . GLN A 1 86 ? 1.245 -5.977 9.757 1.00 90.19 86 GLN A C 1
ATOM 710 O O . GLN A 1 86 ? 0.830 -6.656 10.689 1.00 90.19 86 GLN A O 1
ATOM 715 N N . HIS A 1 87 ? 0.865 -4.707 9.598 1.00 90.12 87 HIS A N 1
ATOM 716 C CA . HIS A 1 87 ? -0.064 -4.065 10.523 1.00 90.12 87 HIS A CA 1
ATOM 717 C C . HIS A 1 87 ? -1.433 -4.763 10.544 1.00 90.12 87 HIS A C 1
ATOM 719 O O . HIS A 1 87 ? -1.969 -5.029 11.621 1.00 90.12 87 HIS A O 1
ATOM 725 N N . LEU A 1 88 ? -1.998 -5.082 9.376 1.00 89.56 88 LEU A N 1
ATOM 726 C CA . LEU A 1 88 ? -3.291 -5.766 9.284 1.00 89.56 88 LEU A CA 1
ATOM 727 C C . LEU A 1 88 ? -3.242 -7.191 9.857 1.00 89.56 88 LEU A C 1
ATOM 729 O O . LEU A 1 88 ? -4.134 -7.567 10.619 1.00 89.56 88 LEU A O 1
ATOM 733 N N . SER A 1 89 ? -2.182 -7.943 9.559 1.00 90.44 89 SER A N 1
ATOM 734 C CA . SER A 1 89 ? -1.933 -9.266 10.146 1.00 90.44 89 SER A CA 1
ATOM 735 C C . SER A 1 89 ? -1.832 -9.179 11.674 1.00 90.44 89 SER A C 1
ATOM 737 O O . SER A 1 89 ? -2.672 -9.709 12.403 1.00 90.44 89 SER A O 1
ATOM 739 N N . ASP A 1 90 ? -0.860 -8.418 12.175 1.00 90.62 90 ASP A N 1
ATOM 740 C CA . ASP A 1 90 ? -0.411 -8.527 13.565 1.00 90.62 90 ASP A CA 1
ATOM 741 C C . ASP A 1 90 ? -1.280 -7.727 14.541 1.00 90.62 90 ASP A C 1
ATOM 743 O O . ASP A 1 90 ? -1.372 -8.058 15.724 1.00 90.62 90 ASP A O 1
ATOM 747 N N . LYS A 1 91 ? -1.881 -6.620 14.081 1.00 87.25 91 LYS A N 1
ATOM 748 C CA . LYS A 1 91 ? -2.634 -5.684 14.939 1.00 87.25 91 LYS A CA 1
ATOM 749 C C . LYS A 1 91 ? -4.138 -5.738 14.730 1.00 87.25 91 LYS A C 1
ATOM 751 O O . LYS A 1 91 ? -4.875 -5.176 15.546 1.00 87.25 91 LYS A O 1
ATOM 756 N N . ARG A 1 92 ? -4.599 -6.360 13.644 1.00 85.38 92 ARG A N 1
ATOM 757 C CA . ARG A 1 92 ? -6.02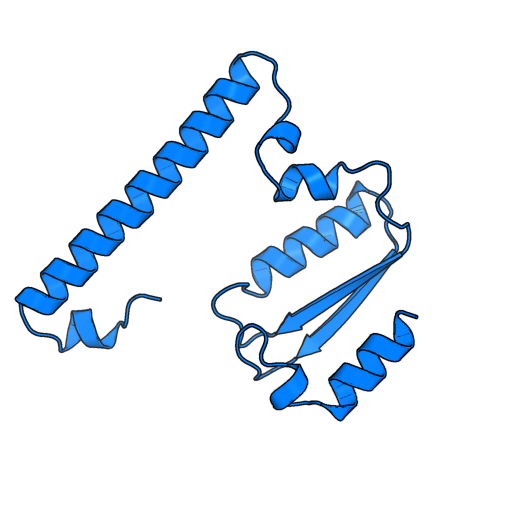4 -6.445 13.294 1.00 85.38 92 ARG A CA 1
ATOM 758 C C . ARG A 1 92 ? -6.505 -7.878 13.067 1.00 85.38 92 ARG A C 1
ATOM 760 O O . ARG A 1 92 ? -7.689 -8.050 12.785 1.00 85.38 92 ARG A O 1
ATOM 767 N N . ASN A 1 93 ? -5.634 -8.877 13.254 1.00 88.56 93 ASN A N 1
ATOM 768 C CA . ASN A 1 93 ? -5.948 -10.299 13.114 1.00 88.56 93 ASN A CA 1
ATOM 769 C C . ASN A 1 93 ? -6.650 -10.590 11.777 1.00 88.56 93 ASN A C 1
ATOM 771 O O . ASN A 1 93 ? -7.729 -11.187 11.738 1.00 88.56 93 ASN A O 1
ATOM 775 N N . LYS A 1 94 ? -6.084 -10.059 10.690 1.00 89.12 94 LYS A N 1
ATOM 776 C CA . LYS A 1 94 ? -6.538 -10.313 9.322 1.00 89.12 94 LYS A CA 1
ATOM 777 C C . LYS A 1 94 ? -5.694 -11.424 8.710 1.00 89.12 94 LYS A C 1
ATOM 779 O O . LYS A 1 94 ? -4.482 -11.452 8.901 1.00 89.12 94 LYS A O 1
ATOM 784 N N . GLU A 1 95 ? -6.329 -12.316 7.963 1.00 90.88 95 GLU A N 1
ATOM 785 C CA . GLU A 1 95 ? -5.629 -13.276 7.118 1.00 90.88 95 GLU A CA 1
ATOM 786 C C . GLU A 1 95 ? -5.134 -12.545 5.871 1.00 90.88 95 GLU A C 1
ATOM 788 O O . GLU A 1 95 ? -5.905 -11.880 5.175 1.00 90.88 95 GLU A O 1
ATOM 793 N N . MET A 1 96 ? -3.838 -12.641 5.603 1.00 88.88 96 MET A N 1
ATOM 794 C CA . MET A 1 96 ? -3.199 -11.860 4.557 1.00 88.88 96 MET A CA 1
ATOM 795 C C . MET A 1 96 ? -2.534 -12.782 3.542 1.00 88.88 96 MET A C 1
ATOM 797 O O . MET A 1 96 ? -1.721 -13.630 3.902 1.00 88.88 96 MET A O 1
ATOM 801 N N . ASP A 1 97 ? -2.845 -12.573 2.268 1.00 89.19 97 ASP A N 1
ATOM 802 C CA . ASP A 1 97 ? -2.164 -13.197 1.137 1.00 89.19 97 ASP A CA 1
ATOM 803 C C . ASP A 1 97 ? -1.466 -12.114 0.297 1.00 89.19 97 ASP A C 1
ATOM 805 O O . ASP A 1 97 ? -1.860 -10.942 0.285 1.00 89.19 97 ASP A O 1
ATOM 809 N N . ALA A 1 98 ? -0.381 -12.477 -0.378 1.00 86.75 98 ALA A N 1
ATOM 810 C CA . ALA A 1 98 ? 0.415 -11.552 -1.168 1.00 86.75 98 ALA A CA 1
ATOM 811 C C . ALA A 1 98 ? 0.934 -12.193 -2.455 1.00 86.75 98 ALA A C 1
ATOM 813 O O . ALA A 1 98 ? 1.689 -13.165 -2.449 1.00 86.75 98 ALA A O 1
ATOM 814 N N . ILE A 1 99 ? 0.621 -11.555 -3.579 1.00 88.12 99 ILE A N 1
ATOM 815 C CA . ILE A 1 99 ? 1.167 -11.882 -4.889 1.00 88.12 99 ILE A CA 1
ATOM 816 C C . ILE A 1 99 ? 2.261 -10.879 -5.213 1.00 88.12 99 ILE A C 1
ATOM 818 O O . ILE A 1 99 ? 2.008 -9.712 -5.516 1.00 88.12 99 ILE A O 1
ATOM 822 N N . HIS A 1 100 ? 3.497 -11.364 -5.152 1.00 87.19 100 HIS A N 1
ATOM 823 C CA . HIS A 1 100 ? 4.673 -10.537 -5.357 1.00 87.19 100 HIS A CA 1
ATOM 824 C C . HIS A 1 100 ? 5.272 -10.703 -6.758 1.00 87.19 100 HIS A C 1
ATOM 826 O O . HIS A 1 100 ? 5.687 -11.802 -7.147 1.00 87.19 100 HIS A O 1
ATOM 832 N N . PHE A 1 101 ? 5.379 -9.599 -7.496 1.00 87.00 101 PHE A N 1
ATOM 833 C CA . PHE A 1 101 ? 6.038 -9.539 -8.802 1.00 87.00 101 PHE A CA 1
ATOM 834 C C . PHE A 1 101 ? 7.436 -8.910 -8.704 1.00 87.00 101 PHE A C 1
ATOM 836 O O . PHE A 1 101 ? 7.638 -7.911 -8.016 1.00 87.00 101 PHE A O 1
ATOM 843 N N . SER A 1 102 ? 8.420 -9.447 -9.423 1.00 82.69 102 SER A N 1
ATOM 844 C CA . SER A 1 102 ? 9.810 -8.976 -9.347 1.00 82.69 102 SER A CA 1
ATOM 845 C C . SER A 1 102 ? 10.093 -7.735 -10.200 1.00 82.69 102 SER A C 1
ATOM 847 O O . SER A 1 102 ? 10.768 -6.831 -9.716 1.00 82.69 102 SER A O 1
ATOM 849 N N . GLU A 1 103 ? 9.580 -7.669 -11.434 1.00 83.50 103 GLU A N 1
ATOM 850 C CA . GLU A 1 103 ? 10.082 -6.717 -12.451 1.00 83.50 103 GLU A CA 1
ATOM 851 C C . GLU A 1 103 ? 9.006 -5.859 -13.130 1.00 83.50 103 GLU A C 1
ATOM 853 O O . GLU A 1 103 ? 9.258 -5.185 -14.123 1.00 83.50 103 GLU A O 1
ATOM 858 N N . SER A 1 104 ? 7.787 -5.854 -12.608 1.00 83.44 104 SER A N 1
ATOM 859 C CA . SER A 1 104 ? 6.675 -5.120 -13.218 1.00 83.44 104 SER A CA 1
ATOM 860 C C . SER A 1 104 ? 6.549 -3.691 -12.670 1.00 83.44 104 SER A C 1
ATOM 862 O O . SER A 1 104 ? 6.451 -3.527 -11.450 1.00 83.44 104 SER A O 1
ATOM 864 N N . PRO A 1 105 ? 6.471 -2.668 -13.539 1.00 84.00 105 PRO A N 1
ATOM 865 C CA . PRO A 1 105 ? 6.150 -1.302 -13.135 1.00 84.00 105 PRO A CA 1
ATOM 866 C C . PRO A 1 105 ? 4.767 -1.181 -12.481 1.00 84.00 105 PRO A C 1
ATOM 868 O O . P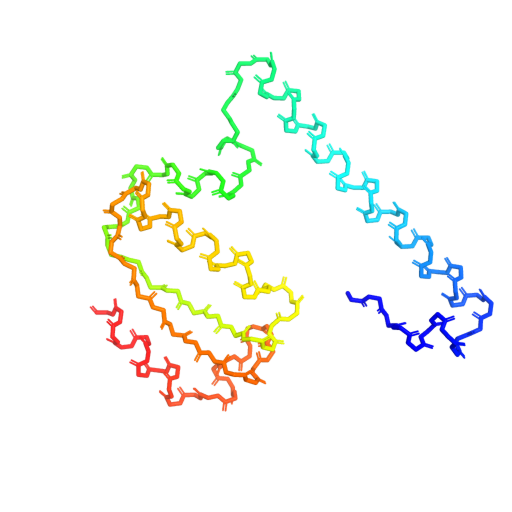RO A 1 105 ? 3.934 -2.086 -12.596 1.00 84.00 105 PRO A O 1
ATOM 871 N N . HIS A 1 106 ? 4.514 -0.026 -11.852 1.00 85.06 106 HIS A N 1
ATOM 872 C CA . HIS A 1 106 ? 3.221 0.307 -11.248 1.00 85.06 106 HIS A CA 1
ATOM 873 C C . HIS A 1 106 ? 2.072 -0.027 -12.198 1.00 85.06 106 HIS A C 1
ATOM 875 O O . HIS A 1 106 ? 2.110 0.386 -13.356 1.00 85.06 106 HIS A O 1
ATOM 881 N N . VAL A 1 107 ? 1.090 -0.791 -11.711 1.00 78.75 107 VAL A N 1
ATOM 882 C CA . VAL A 1 107 ? -0.116 -1.258 -12.423 1.00 78.75 107 VAL A CA 1
ATOM 883 C C . VAL A 1 107 ? 0.111 -2.096 -13.688 1.00 78.75 107 VAL A C 1
ATOM 885 O O . VAL A 1 107 ? -0.857 -2.570 -14.268 1.00 78.75 107 VAL A O 1
ATOM 888 N N . GLN A 1 108 ? 1.348 -2.371 -14.109 1.00 86.06 108 GLN A N 1
ATOM 889 C CA . GLN A 1 108 ? 1.627 -3.114 -15.348 1.00 86.06 108 GLN A CA 1
ATOM 890 C C . GLN A 1 108 ? 1.766 -4.632 -15.148 1.00 86.06 108 GLN A C 1
ATOM 892 O O . GLN A 1 108 ? 2.125 -5.350 -16.081 1.00 86.06 108 GLN A O 1
ATOM 897 N N . HIS A 1 109 ? 1.460 -5.147 -13.953 1.00 83.12 109 HIS A N 1
ATOM 898 C CA . HIS A 1 109 ? 1.566 -6.573 -13.611 1.00 83.12 109 HIS A CA 1
ATOM 899 C C . HIS A 1 109 ? 0.822 -7.478 -14.602 1.00 83.12 109 HIS A C 1
ATOM 901 O O . HIS A 1 109 ? 1.357 -8.502 -15.018 1.00 83.12 109 HIS A O 1
ATOM 907 N N . PHE A 1 110 ? -0.376 -7.064 -15.023 1.00 82.50 110 PHE A N 1
ATOM 908 C CA . PHE A 1 110 ? -1.220 -7.816 -15.952 1.00 82.50 110 PHE A CA 1
ATOM 909 C C . PHE A 1 110 ? -0.660 -7.863 -17.381 1.00 82.50 110 PHE A C 1
ATOM 911 O O . PHE A 1 110 ? -0.958 -8.798 -18.112 1.00 82.50 110 PHE A O 1
ATOM 918 N N . MET A 1 111 ? 0.151 -6.882 -17.791 1.00 83.94 111 MET A N 1
ATOM 919 C CA . MET A 1 111 ? 0.772 -6.872 -19.122 1.00 83.94 111 MET A CA 1
ATOM 920 C C . MET A 1 111 ? 2.057 -7.692 -19.145 1.00 83.94 111 MET A C 1
ATOM 922 O O . MET A 1 111 ? 2.309 -8.418 -20.100 1.00 83.94 111 MET A O 1
ATOM 926 N N . VAL A 1 112 ? 2.869 -7.578 -18.091 1.00 84.12 112 VAL A N 1
ATOM 927 C CA . VAL A 1 112 ? 4.171 -8.258 -18.012 1.00 84.12 112 VAL A CA 1
ATOM 928 C C . VAL A 1 112 ? 4.004 -9.737 -17.650 1.00 84.12 112 VAL A C 1
ATOM 930 O O . VAL A 1 112 ? 4.723 -10.585 -18.169 1.00 84.12 112 VAL A O 1
ATOM 933 N N . TYR A 1 113 ? 3.038 -10.061 -16.785 1.00 84.94 113 TYR A N 1
ATOM 934 C CA . TYR A 1 113 ? 2.796 -11.418 -16.290 1.00 84.94 113 TYR A CA 1
ATOM 935 C C . TYR A 1 113 ? 1.297 -11.780 -16.305 1.00 84.94 113 TYR A C 1
ATOM 937 O O . TYR A 1 113 ? 0.737 -12.089 -15.250 1.00 84.94 113 TYR A O 1
ATOM 945 N N . PRO A 1 114 ? 0.629 -11.772 -17.476 1.00 87.25 114 PRO A N 1
ATOM 946 C CA . PRO A 1 114 ? -0.824 -11.944 -17.583 1.00 87.25 114 PRO A CA 1
ATOM 947 C C . PRO A 1 114 ? -1.328 -13.244 -16.955 1.00 87.25 114 PRO A C 1
ATOM 949 O O . PRO A 1 114 ? -2.267 -13.212 -16.170 1.00 87.25 114 PRO A O 1
ATOM 952 N N . VAL A 1 115 ? -0.671 -14.375 -17.237 1.00 89.75 115 VAL A N 1
ATOM 953 C CA . VAL A 1 115 ? -1.078 -15.695 -16.720 1.00 89.75 115 VAL A CA 1
ATOM 954 C C . VAL A 1 115 ? -1.020 -15.721 -15.194 1.00 89.75 115 VAL A C 1
ATOM 956 O O . VAL A 1 115 ? -2.021 -15.978 -14.539 1.00 89.75 115 VAL A O 1
ATOM 959 N N . ARG A 1 116 ? 0.126 -15.343 -14.615 1.00 86.06 116 ARG A N 1
ATOM 960 C CA . ARG A 1 116 ? 0.321 -15.316 -13.158 1.00 86.06 116 ARG A CA 1
ATOM 961 C C . ARG A 1 116 ? -0.597 -14.309 -12.462 1.00 86.06 116 ARG A C 1
ATOM 963 O O . ARG A 1 116 ? -0.985 -14.522 -11.317 1.00 86.06 116 ARG A O 1
ATOM 970 N N . TYR A 1 117 ? -0.903 -13.195 -13.126 1.00 86.56 117 TYR A N 1
ATOM 971 C CA . TYR A 1 117 ? -1.862 -12.218 -12.625 1.00 86.56 117 TYR A CA 1
ATOM 972 C C . TYR A 1 117 ? -3.273 -12.813 -12.587 1.00 86.56 117 TYR A C 1
ATOM 974 O O . TYR A 1 117 ? -3.907 -12.752 -11.540 1.00 86.56 117 TYR A O 1
ATOM 982 N N . ILE A 1 118 ? -3.727 -13.454 -13.670 1.00 88.94 118 ILE A N 1
ATOM 983 C CA . ILE A 1 118 ? -5.042 -14.110 -13.748 1.00 88.94 118 ILE A CA 1
ATOM 984 C C . ILE A 1 118 ? -5.158 -15.239 -12.719 1.00 88.94 118 ILE A C 1
ATOM 986 O O . ILE A 1 118 ? -6.074 -15.202 -11.908 1.00 88.94 118 ILE A O 1
ATOM 990 N N . GLU A 1 119 ? -4.189 -16.158 -12.651 1.00 88.38 119 GLU A N 1
ATOM 991 C CA . GLU A 1 119 ? -4.130 -17.210 -11.616 1.00 88.38 119 GLU A CA 1
ATOM 992 C C . GLU A 1 119 ? -4.143 -16.630 -10.194 1.00 88.38 119 GLU A C 1
ATOM 994 O O . GLU A 1 119 ? -4.535 -17.274 -9.220 1.00 88.38 119 GLU A O 1
ATOM 999 N N . GLY A 1 120 ? -3.614 -15.418 -10.047 1.00 84.62 120 GLY A N 1
ATOM 1000 C CA . GLY A 1 120 ? -3.653 -14.660 -8.814 1.00 84.62 120 GLY A CA 1
ATOM 1001 C C . GLY A 1 120 ? -5.056 -14.196 -8.460 1.00 84.62 120 GLY A C 1
ATOM 1002 O O . GLY A 1 120 ? -5.492 -14.415 -7.338 1.00 84.62 120 GLY A O 1
ATOM 1003 N N . ILE A 1 121 ? -5.751 -13.584 -9.418 1.00 85.38 121 ILE A N 1
ATOM 1004 C CA . ILE A 1 121 ? -7.133 -13.119 -9.270 1.00 85.38 121 ILE A CA 1
ATOM 1005 C C . ILE A 1 121 ? -8.089 -14.293 -9.037 1.00 85.38 121 ILE A C 1
ATOM 1007 O O . ILE A 1 121 ? -8.927 -14.209 -8.148 1.00 85.38 121 ILE A O 1
ATOM 1011 N N . GLU A 1 122 ? -7.935 -15.403 -9.758 1.00 87.31 122 GLU A N 1
ATOM 1012 C CA . GLU A 1 122 ? -8.767 -16.603 -9.586 1.00 87.31 122 GLU A CA 1
ATOM 1013 C C . GLU A 1 122 ? -8.662 -17.201 -8.179 1.00 87.31 122 GLU A C 1
ATOM 1015 O O . GLU A 1 122 ? -9.634 -17.744 -7.676 1.00 87.31 122 GLU A O 1
ATOM 1020 N N . ARG A 1 123 ? -7.515 -17.055 -7.502 1.00 81.06 123 ARG A N 1
ATOM 1021 C CA . ARG A 1 123 ? -7.350 -17.467 -6.096 1.00 81.06 123 ARG A CA 1
ATOM 1022 C C . ARG A 1 123 ? -8.040 -16.545 -5.087 1.00 81.06 123 ARG A C 1
ATOM 1024 O O . ARG A 1 123 ? -8.113 -16.901 -3.911 1.00 81.06 123 ARG A O 1
ATOM 1031 N N . MET A 1 124 ? -8.461 -15.352 -5.510 1.00 78.56 124 MET A N 1
ATOM 1032 C CA . MET A 1 124 ? -9.145 -14.368 -4.662 1.00 78.56 124 MET A CA 1
ATOM 1033 C C . MET A 1 124 ? -10.671 -14.465 -4.743 1.00 78.56 124 MET A C 1
ATOM 1035 O O . MET A 1 124 ? -11.338 -13.899 -3.876 1.00 78.56 124 MET A O 1
ATOM 1039 N N . LEU A 1 125 ? -11.195 -15.112 -5.788 1.00 73.69 125 LEU A N 1
ATOM 1040 C CA . LEU A 1 125 ? -12.622 -15.343 -6.026 1.00 73.69 125 LEU A CA 1
ATOM 1041 C C . LEU A 1 125 ? -13.085 -16.636 -5.344 1.00 73.69 125 LEU A C 1
ATOM 1043 O O . LEU A 1 125 ? -14.250 -16.646 -4.891 1.00 73.69 125 LEU A O 1
#

Sequence (125 aa):
MYCRKELEWGTFIDRIRVLARKTVDLSSAVMEMMIQWVHISTGGRISDINTYYYVIDHPQLPHRLTFIYSKADVMCREAPSRAFHQHLSDKRNKEMDAIHFSESPHVQHFMVYPVRYIEGIERML

Organism: NCBI:txid358040

Radius of gyration: 18.98 Å; chains: 1; bounding box: 40×43×37 Å

Secondary structure (DSSP, 8-state):
---HHHHHHS-HHHHHHHHHHHHHHHHHHHHHHHHHHHHHHTT--GGGT-HHHHHHT-TT--SEEEEEEETT-SSS-HHHHHHHHHHHHHHH--EEEEEEESSPPTT-HHHHSHHHHHHHHHTT-

pLDDT: mean 85.5, std 8.04, range [51.0, 96.44]